Protein AF-A0A9E1V5K2-F1 (afdb_monomer_lite)

Foldseek 3Di:
DDDDPDDDDDPPPPVLVVLLVVLLQCLQVQLVVQLVVVVVVDVDPVVSVVRLVVRLVVSLQVQLVVLLVVLVVVLVVLVVVLVVVLVCCVPPVVVLLVVQLVLVVVVPDDSVVSSVVSVVQSPDSVSSSQCCCCSPVVDHPVPSDDSNVSSVSSSVSSNNNSD

Structure (mmCIF, N/CA/C/O backbone):
data_AF-A0A9E1V5K2-F1
#
_entry.id   AF-A0A9E1V5K2-F1
#
loop_
_atom_site.group_PDB
_atom_site.id
_atom_site.type_symbol
_atom_site.label_atom_id
_atom_site.label_alt_id
_atom_site.label_comp_id
_atom_site.label_asym_id
_atom_site.label_entity_id
_atom_site.label_seq_id
_atom_site.pdbx_PDB_ins_code
_atom_site.Cartn_x
_atom_site.Cartn_y
_atom_site.Cartn_z
_atom_site.occupancy
_atom_site.B_iso_or_equiv
_atom_site.auth_seq_id
_atom_site.auth_comp_id
_atom_site.auth_asym_id
_atom_site.auth_atom_id
_atom_site.pdbx_PDB_model_num
ATOM 1 N N . MET A 1 1 ? -45.158 0.977 -5.877 1.00 47.34 1 MET A N 1
ATOM 2 C CA . MET A 1 1 ? -43.887 0.278 -5.595 1.00 47.34 1 MET A CA 1
ATOM 3 C C . MET A 1 1 ? -43.012 0.343 -6.834 1.00 47.34 1 MET A C 1
ATOM 5 O O . MET A 1 1 ? -43.381 -0.265 -7.824 1.00 47.34 1 MET A O 1
ATOM 9 N N . SER A 1 2 ? -41.926 1.118 -6.798 1.00 41.81 2 SER A N 1
ATOM 10 C CA . SER A 1 2 ? -40.611 0.752 -7.354 1.00 41.81 2 SER A CA 1
ATOM 11 C C . SER A 1 2 ? -39.671 1.940 -7.139 1.00 41.81 2 SER A C 1
ATOM 13 O O . SER A 1 2 ? -39.788 2.959 -7.814 1.00 41.81 2 SER A O 1
ATOM 15 N N . SER A 1 3 ? -38.801 1.819 -6.138 1.00 45.22 3 SER A N 1
ATOM 16 C CA . SER A 1 3 ? -37.742 2.780 -5.832 1.00 45.22 3 SER A CA 1
ATOM 17 C C . SER A 1 3 ? -36.658 2.685 -6.906 1.00 45.22 3 SER A C 1
ATOM 19 O O . SER A 1 3 ? -36.157 1.597 -7.190 1.00 45.22 3 SER A O 1
ATOM 21 N N . SER A 1 4 ? -36.321 3.807 -7.534 1.00 51.19 4 SER A N 1
ATOM 22 C CA . SER A 1 4 ? -35.212 3.916 -8.475 1.00 51.19 4 SER A CA 1
ATOM 23 C C . SER A 1 4 ? -33.893 4.015 -7.703 1.00 51.19 4 SER A C 1
ATOM 25 O O . SER A 1 4 ? -33.593 5.061 -7.131 1.00 51.19 4 SER A O 1
ATOM 27 N N . MET A 1 5 ? -33.090 2.948 -7.716 1.00 59.62 5 MET A N 1
ATOM 28 C CA . MET A 1 5 ? -31.661 3.029 -7.395 1.00 59.62 5 MET A CA 1
ATOM 29 C C . MET A 1 5 ? -30.974 3.891 -8.455 1.00 59.62 5 MET A C 1
ATOM 31 O O . MET A 1 5 ? -30.714 3.439 -9.569 1.00 59.62 5 MET A O 1
ATOM 35 N N . VAL A 1 6 ? -30.686 5.140 -8.112 1.00 62.66 6 VAL A N 1
ATOM 36 C CA . VAL A 1 6 ? -29.860 6.031 -8.922 1.00 62.66 6 VAL A CA 1
ATOM 37 C C . VAL A 1 6 ? -28.678 6.386 -8.048 1.00 62.66 6 VAL A C 1
ATOM 39 O O . VAL A 1 6 ? -28.871 7.083 -7.070 1.00 62.66 6 VAL A O 1
ATOM 42 N N . HIS A 1 7 ? -27.519 5.795 -8.342 1.00 51.41 7 HIS A N 1
ATOM 43 C CA . HIS A 1 7 ? -26.164 6.349 -8.214 1.00 51.41 7 HIS A CA 1
ATOM 44 C C . HIS A 1 7 ? -25.154 5.190 -8.219 1.00 51.41 7 HIS A C 1
ATOM 46 O O . HIS A 1 7 ? -24.878 4.560 -7.203 1.00 51.41 7 HIS A O 1
ATOM 52 N N . ARG A 1 8 ? -24.591 4.892 -9.397 1.00 61.84 8 ARG A N 1
ATOM 53 C CA . ARG A 1 8 ? -23.413 4.026 -9.524 1.00 61.84 8 ARG A CA 1
ATOM 54 C C . ARG A 1 8 ? -22.188 4.933 -9.554 1.00 61.84 8 ARG A C 1
ATOM 56 O O . ARG A 1 8 ? -21.873 5.501 -10.597 1.00 61.84 8 ARG A O 1
ATOM 63 N N . HIS A 1 9 ? -21.542 5.122 -8.411 1.00 60.47 9 HIS A N 1
ATOM 64 C CA . HIS A 1 9 ? -20.290 5.871 -8.341 1.00 60.47 9 HIS A CA 1
ATOM 65 C C . HIS A 1 9 ? -19.145 4.995 -8.864 1.00 60.47 9 HIS A C 1
ATOM 67 O O . HIS A 1 9 ? -19.034 3.823 -8.504 1.00 60.47 9 HIS A O 1
ATOM 73 N N . ARG A 1 10 ? -18.310 5.544 -9.753 1.00 60.34 10 ARG A N 1
ATOM 74 C CA . ARG A 1 10 ? -17.053 4.895 -10.146 1.00 60.34 10 ARG A CA 1
ATOM 75 C C . ARG A 1 10 ? -16.115 4.981 -8.944 1.00 60.34 10 ARG A C 1
ATOM 77 O O . ARG A 1 10 ? -16.011 6.056 -8.359 1.00 60.34 10 ARG A O 1
ATOM 84 N N . ASN A 1 11 ? -15.465 3.882 -8.565 1.00 56.88 11 ASN A N 1
ATOM 85 C CA . ASN A 1 11 ? -14.494 3.920 -7.476 1.00 56.88 11 ASN A CA 1
ATOM 86 C C . ASN A 1 11 ? -13.298 4.780 -7.919 1.00 56.88 11 ASN A C 1
ATOM 88 O O . ASN A 1 11 ? -12.549 4.391 -8.811 1.00 56.88 11 ASN A O 1
ATOM 92 N N . VAL A 1 12 ? -13.175 5.983 -7.355 1.00 58.59 12 VAL A N 1
ATOM 93 C CA . VAL A 1 12 ? -12.128 6.957 -7.716 1.00 58.59 12 VAL A CA 1
ATOM 94 C C . VAL A 1 12 ? -10.833 6.704 -6.927 1.00 58.59 12 VAL A C 1
ATOM 96 O O . VAL A 1 12 ? -9.806 7.303 -7.225 1.00 58.59 12 VAL A O 1
ATOM 99 N N . GLN A 1 13 ? -10.853 5.788 -5.951 1.00 55.94 13 GLN A N 1
ATOM 100 C CA . GLN A 1 13 ? -9.685 5.381 -5.159 1.00 55.94 13 GLN A CA 1
ATOM 101 C C . GLN A 1 13 ? -8.858 4.260 -5.816 1.00 55.94 13 GLN A C 1
ATOM 103 O O . GLN A 1 13 ? -7.926 3.744 -5.205 1.00 55.94 13 GLN A O 1
ATOM 108 N N . GLY A 1 14 ? -9.151 3.877 -7.065 1.00 57.28 14 GLY A N 1
ATOM 109 C CA . GLY A 1 14 ? -8.391 2.847 -7.776 1.00 57.28 14 GLY A CA 1
ATOM 110 C C . GLY A 1 14 ? -6.925 3.244 -7.994 1.00 57.28 14 GLY A C 1
ATOM 111 O O . GLY A 1 14 ? -6.609 4.009 -8.903 1.00 57.28 14 GLY A O 1
ATOM 112 N N . GLY A 1 15 ? -6.009 2.696 -7.188 1.00 65.19 15 GLY A N 1
ATOM 113 C CA . GLY A 1 15 ? -4.565 2.957 -7.290 1.00 65.19 15 GLY A CA 1
ATOM 114 C C . GLY A 1 15 ? -3.930 2.471 -8.599 1.00 65.19 15 GLY A C 1
ATOM 115 O O . GLY A 1 15 ? -2.957 3.061 -9.066 1.00 65.19 15 GLY A O 1
ATOM 116 N N . ILE A 1 16 ? -4.533 1.460 -9.229 1.00 69.00 16 ILE A N 1
ATOM 117 C CA . ILE A 1 16 ? -4.023 0.794 -10.436 1.00 69.00 16 ILE A CA 1
ATOM 118 C C . ILE A 1 16 ? -3.973 1.749 -11.638 1.00 69.00 16 ILE A C 1
ATOM 120 O O . ILE A 1 16 ? -3.001 1.731 -12.388 1.00 69.00 16 ILE A O 1
ATOM 124 N N . GLU A 1 17 ? -4.975 2.621 -11.810 1.00 75.56 17 GLU A N 1
ATOM 125 C CA . GLU A 1 17 ? -5.001 3.584 -12.924 1.00 75.56 17 GLU A CA 1
ATOM 126 C C . GLU A 1 17 ? -3.822 4.566 -12.827 1.00 75.56 17 GLU A C 1
ATOM 128 O O . GLU A 1 17 ? -3.146 4.835 -13.821 1.00 75.56 17 GLU A O 1
ATOM 133 N N . ARG A 1 18 ? -3.526 5.056 -11.614 1.00 76.69 18 ARG A N 1
ATOM 134 C CA . ARG A 1 18 ? -2.373 5.936 -11.378 1.00 76.69 18 ARG A CA 1
ATOM 135 C C . ARG A 1 18 ? -1.061 5.194 -11.611 1.00 76.69 18 ARG A C 1
ATOM 137 O O . ARG A 1 18 ? -0.213 5.710 -12.331 1.00 76.69 18 ARG A O 1
ATOM 144 N N . ALA A 1 19 ? -0.911 3.998 -11.041 1.00 78.06 19 ALA A N 1
ATOM 145 C CA . ALA A 1 19 ? 0.302 3.192 -11.179 1.00 78.06 19 ALA A CA 1
ATOM 146 C C . ALA A 1 19 ? 0.611 2.870 -12.651 1.00 78.06 19 ALA A C 1
ATOM 148 O O . ALA A 1 19 ? 1.752 3.003 -13.083 1.00 78.06 19 ALA A O 1
ATOM 149 N N . ALA A 1 20 ? -0.411 2.551 -13.452 1.00 82.94 20 ALA A N 1
ATOM 150 C CA . ALA A 1 20 ? -0.254 2.294 -14.881 1.00 82.94 20 ALA A CA 1
ATOM 151 C C . ALA A 1 20 ? 0.223 3.535 -15.655 1.00 82.94 20 ALA A C 1
ATOM 153 O O . ALA A 1 20 ? 1.163 3.444 -16.444 1.00 82.94 20 ALA A O 1
ATOM 154 N N . VAL A 1 21 ? -0.382 4.705 -15.417 1.00 87.38 21 VAL A N 1
ATOM 155 C CA . VAL A 1 21 ? 0.038 5.962 -16.066 1.00 87.38 21 VAL A CA 1
ATOM 156 C C . VAL A 1 21 ? 1.468 6.331 -15.674 1.00 87.38 21 VAL A C 1
ATOM 158 O O . VAL A 1 21 ? 2.259 6.717 -16.540 1.00 87.38 21 VAL A O 1
ATOM 161 N N . PHE A 1 22 ? 1.816 6.184 -14.393 1.00 86.06 22 PHE A N 1
ATOM 162 C CA . PHE A 1 22 ? 3.178 6.413 -13.919 1.00 86.06 22 PHE A CA 1
ATOM 163 C C . PHE A 1 22 ? 4.170 5.435 -14.549 1.00 86.06 22 PHE A C 1
ATOM 165 O O . PHE A 1 22 ? 5.200 5.886 -15.035 1.00 86.06 22 PHE A O 1
ATOM 172 N N . GLY A 1 23 ? 3.847 4.142 -14.632 1.00 88.62 23 GLY A N 1
ATOM 173 C CA . GLY A 1 23 ? 4.729 3.139 -15.232 1.00 88.62 23 GLY A CA 1
ATOM 174 C C . GLY A 1 23 ? 4.986 3.360 -16.715 1.00 88.62 23 GLY A C 1
ATOM 175 O O . GLY A 1 23 ? 6.138 3.346 -17.139 1.00 88.62 23 GLY A O 1
ATOM 176 N N . VAL A 1 24 ? 3.945 3.657 -17.500 1.00 92.94 24 VAL A N 1
ATOM 177 C CA . VAL A 1 24 ? 4.115 3.998 -18.924 1.00 92.94 24 VAL A CA 1
ATOM 178 C C . VAL A 1 24 ? 4.977 5.250 -19.083 1.00 92.94 24 VAL A C 1
ATOM 180 O O . VAL A 1 24 ? 5.878 5.283 -19.919 1.00 92.94 24 VAL A O 1
ATOM 183 N N . SER A 1 25 ? 4.725 6.282 -18.275 1.00 93.44 25 SER A N 1
ATOM 184 C CA . SER A 1 25 ? 5.471 7.541 -18.359 1.00 93.44 25 SER A CA 1
ATOM 185 C C . SER A 1 25 ? 6.938 7.363 -17.967 1.00 93.44 25 SER A C 1
ATOM 187 O O . SER A 1 25 ? 7.818 7.885 -18.649 1.00 93.44 25 SER A O 1
ATOM 189 N N . ASP A 1 26 ? 7.206 6.609 -16.902 1.00 93.50 26 ASP A N 1
ATOM 190 C CA . ASP A 1 26 ? 8.560 6.328 -16.432 1.00 93.50 26 ASP A CA 1
ATOM 191 C C . ASP A 1 26 ? 9.338 5.482 -17.447 1.00 93.50 26 ASP A C 1
ATOM 193 O O . ASP A 1 26 ? 10.452 5.846 -17.821 1.00 93.50 26 ASP A O 1
ATOM 197 N N . GLY A 1 27 ? 8.723 4.425 -17.992 1.00 93.50 27 GLY A N 1
ATOM 198 C CA . GLY A 1 27 ? 9.319 3.601 -19.046 1.00 93.50 27 GLY A CA 1
ATOM 199 C C . GLY A 1 27 ? 9.683 4.408 -20.291 1.00 93.50 27 GLY A C 1
ATOM 200 O O . GLY A 1 27 ? 10.815 4.330 -20.772 1.00 93.50 27 GLY A O 1
ATOM 201 N N . LEU A 1 28 ? 8.757 5.245 -20.766 1.00 95.00 28 LEU A N 1
ATOM 202 C CA . LEU A 1 28 ? 8.973 6.101 -21.932 1.00 95.00 28 LEU A CA 1
ATOM 203 C C . LEU A 1 28 ? 10.114 7.088 -21.699 1.00 95.00 28 LEU A C 1
ATOM 205 O O . LEU A 1 28 ? 11.055 7.153 -22.488 1.00 95.00 28 LEU A O 1
ATOM 209 N N . VAL A 1 29 ? 10.043 7.866 -20.619 1.00 96.00 29 VAL A N 1
ATOM 210 C CA . VAL A 1 29 ? 11.006 8.943 -20.372 1.00 96.00 29 VAL A CA 1
ATOM 211 C C . VAL A 1 29 ? 12.392 8.375 -20.079 1.00 96.00 29 VAL A C 1
ATOM 213 O O . VAL A 1 29 ? 13.370 8.833 -20.671 1.00 96.00 29 VAL A O 1
ATOM 216 N N . SER A 1 30 ? 12.489 7.369 -19.207 1.00 95.62 30 SER A N 1
ATOM 217 C CA . SER A 1 30 ? 13.776 6.795 -18.805 1.00 95.62 30 SER A CA 1
ATOM 218 C C . SER A 1 30 ? 14.480 6.086 -19.964 1.00 95.62 30 SER A C 1
ATOM 220 O O . SER A 1 30 ? 15.668 6.335 -20.198 1.00 95.62 30 SER A O 1
ATOM 222 N N . ASN A 1 31 ? 13.765 5.262 -20.742 1.00 95.94 31 ASN A N 1
ATOM 223 C CA . ASN A 1 31 ? 14.387 4.487 -21.813 1.00 95.94 31 ASN A CA 1
ATOM 224 C C . ASN A 1 31 ? 14.721 5.355 -23.035 1.00 95.94 31 ASN A C 1
ATOM 226 O O . ASN A 1 31 ? 15.798 5.205 -23.614 1.00 95.94 31 ASN A O 1
ATOM 230 N N . VAL A 1 32 ? 13.868 6.327 -23.389 1.00 95.00 32 VAL A N 1
ATOM 231 C CA . VAL A 1 32 ? 14.176 7.298 -24.454 1.00 95.00 32 VAL A CA 1
ATOM 232 C C . VAL A 1 32 ? 15.378 8.157 -24.071 1.00 95.00 32 VAL A C 1
ATOM 234 O O . VAL A 1 32 ? 16.279 8.333 -24.891 1.00 95.00 32 VAL A O 1
ATOM 237 N N . ALA A 1 33 ? 15.441 8.662 -22.834 1.00 95.25 33 ALA A N 1
ATOM 238 C CA . ALA A 1 33 ? 16.582 9.449 -22.371 1.00 95.25 33 ALA A CA 1
ATOM 239 C C . ALA A 1 33 ? 17.891 8.644 -22.422 1.00 95.25 33 ALA A C 1
ATOM 241 O O . ALA A 1 33 ? 18.911 9.162 -22.884 1.00 95.25 33 ALA A O 1
ATOM 242 N N . LEU A 1 34 ? 17.856 7.369 -22.019 1.00 94.69 34 LEU A N 1
ATOM 243 C CA . LEU A 1 34 ? 19.000 6.462 -22.117 1.00 94.69 34 LEU A CA 1
ATOM 244 C C . LEU A 1 34 ? 19.441 6.262 -23.574 1.00 94.69 34 LEU A C 1
ATOM 246 O O . LEU A 1 34 ? 20.616 6.448 -23.893 1.00 94.69 34 LEU A O 1
ATOM 250 N N . ILE A 1 35 ? 18.507 5.917 -24.465 1.00 94.25 35 ILE A N 1
ATOM 251 C CA . ILE A 1 35 ? 18.783 5.683 -25.889 1.00 94.25 35 ILE A CA 1
ATOM 252 C C . ILE A 1 35 ? 19.369 6.939 -26.541 1.00 94.25 35 ILE A C 1
ATOM 254 O O . ILE A 1 35 ? 20.381 6.843 -27.236 1.00 94.25 35 ILE A O 1
ATOM 258 N N . LEU A 1 36 ? 18.783 8.115 -26.292 1.00 93.44 36 LEU A N 1
ATOM 259 C CA . LEU A 1 36 ? 19.277 9.389 -26.820 1.00 93.44 36 LEU A CA 1
ATOM 260 C C . LEU A 1 36 ? 20.669 9.733 -26.281 1.00 93.44 36 LEU A C 1
ATOM 262 O O . LEU A 1 36 ? 21.521 10.178 -27.048 1.00 93.44 36 LEU A O 1
ATOM 266 N N . GLY A 1 37 ? 20.922 9.497 -24.991 1.00 93.75 37 GLY A N 1
ATOM 267 C CA . GLY A 1 37 ? 22.234 9.717 -24.382 1.00 93.75 37 GLY A CA 1
ATOM 268 C C . GLY A 1 37 ? 23.322 8.851 -25.019 1.00 93.75 37 GLY A C 1
ATOM 269 O O . GLY A 1 37 ? 24.387 9.351 -25.380 1.00 93.75 37 GLY A O 1
ATOM 270 N N . ILE A 1 38 ? 23.036 7.564 -25.228 1.00 93.56 38 ILE A N 1
ATOM 271 C CA . ILE A 1 38 ? 23.972 6.631 -25.866 1.00 93.56 38 ILE A CA 1
ATOM 272 C C . ILE A 1 38 ? 24.160 6.954 -27.353 1.00 93.56 38 ILE A C 1
ATOM 274 O O . ILE A 1 38 ? 25.295 6.965 -27.827 1.00 93.56 38 ILE A O 1
ATOM 278 N N . ALA A 1 39 ? 23.087 7.276 -28.078 1.00 92.25 39 ALA A N 1
ATOM 279 C CA . ALA A 1 39 ? 23.155 7.653 -29.491 1.00 92.25 39 ALA A CA 1
ATOM 280 C C . ALA A 1 39 ? 23.896 8.983 -29.721 1.00 92.25 39 ALA A C 1
ATOM 282 O O . ALA A 1 39 ? 24.552 9.159 -30.744 1.00 92.25 39 ALA A O 1
ATOM 283 N N . GLY A 1 40 ? 23.824 9.918 -28.769 1.00 92.00 40 GLY A N 1
ATOM 284 C CA . GLY A 1 40 ? 24.607 11.155 -28.804 1.00 92.00 40 GLY A CA 1
ATOM 285 C C . GLY A 1 40 ? 26.104 10.934 -28.560 1.00 92.00 40 GLY A C 1
ATOM 286 O O . GLY A 1 40 ? 26.923 11.706 -29.053 1.00 92.00 40 GLY A O 1
ATOM 287 N N . ALA A 1 41 ? 26.467 9.880 -27.823 1.00 89.75 41 ALA A N 1
ATOM 288 C CA . ALA A 1 41 ? 27.853 9.543 -27.497 1.00 89.75 41 ALA A CA 1
ATOM 289 C C . ALA A 1 41 ? 28.506 8.560 -28.490 1.00 89.75 41 ALA A C 1
ATOM 291 O O . ALA A 1 41 ? 29.727 8.565 -28.639 1.00 89.75 41 ALA A O 1
ATOM 292 N N . SER A 1 42 ? 27.722 7.708 -29.160 1.00 80.94 42 SER A N 1
ATOM 293 C CA . SER A 1 42 ? 28.211 6.685 -30.088 1.00 80.94 42 SER A CA 1
ATOM 294 C C . SER A 1 42 ? 27.314 6.536 -31.314 1.00 80.94 42 SER A C 1
ATOM 296 O O . SER A 1 42 ? 26.092 6.535 -31.212 1.00 80.94 42 SER A O 1
ATOM 298 N N . ALA A 1 43 ? 27.937 6.326 -32.477 1.00 74.69 43 ALA A N 1
ATOM 299 C CA . ALA A 1 43 ? 27.245 6.103 -33.745 1.00 74.69 43 ALA A CA 1
ATOM 300 C C . ALA A 1 43 ? 26.908 4.624 -34.022 1.00 74.69 43 ALA A C 1
ATOM 302 O O . ALA A 1 43 ? 26.348 4.332 -35.076 1.00 74.69 43 ALA A O 1
ATOM 303 N N . ASP A 1 44 ? 27.262 3.687 -33.129 1.00 92.69 44 ASP A N 1
ATOM 304 C CA . ASP A 1 44 ? 27.011 2.254 -33.332 1.00 92.69 44 ASP A CA 1
ATOM 305 C C . ASP A 1 44 ? 25.546 1.878 -33.013 1.00 92.69 44 ASP A C 1
ATOM 307 O O . ASP A 1 44 ? 25.160 1.826 -31.838 1.00 92.69 44 ASP A O 1
ATOM 311 N N . PRO A 1 45 ? 24.723 1.522 -34.022 1.00 90.19 45 PRO A N 1
ATOM 312 C CA . PRO A 1 45 ? 23.319 1.175 -33.809 1.00 90.19 45 PRO A CA 1
ATOM 313 C C . PRO A 1 45 ? 23.124 -0.139 -33.042 1.00 90.19 45 PRO A C 1
ATOM 315 O O . PRO A 1 45 ? 22.036 -0.412 -32.529 1.00 90.19 45 PRO A O 1
ATOM 318 N N . SER A 1 46 ? 24.133 -1.013 -33.001 1.00 92.75 46 SER A N 1
ATOM 319 C CA . SER A 1 46 ? 24.074 -2.239 -32.203 1.00 92.75 46 SER A CA 1
ATOM 320 C C . SER A 1 46 ? 24.156 -1.916 -30.711 1.00 92.75 46 SER A C 1
ATOM 322 O O . SER A 1 46 ? 23.338 -2.412 -29.936 1.00 92.75 46 SER A O 1
ATOM 324 N N . MET A 1 47 ? 25.046 -0.997 -30.331 1.00 91.56 47 MET A N 1
ATOM 325 C CA . MET A 1 47 ? 25.240 -0.585 -28.945 1.00 91.56 47 MET A CA 1
ATOM 326 C C . MET A 1 47 ? 24.022 0.175 -28.404 1.00 91.56 47 MET A C 1
ATOM 328 O O . MET A 1 47 ? 23.560 -0.120 -27.303 1.00 91.56 47 MET A O 1
ATOM 332 N N . VAL A 1 48 ? 23.417 1.048 -29.218 1.00 93.12 48 VAL A N 1
ATOM 333 C CA . VAL A 1 48 ? 22.169 1.755 -28.870 1.00 93.12 48 VAL A CA 1
ATOM 334 C C . VAL A 1 48 ? 21.019 0.775 -28.589 1.00 93.12 48 VAL A C 1
ATOM 336 O O . VAL A 1 48 ? 20.309 0.923 -27.596 1.00 93.12 48 VAL A O 1
ATOM 339 N N . ARG A 1 49 ? 20.848 -0.263 -29.423 1.00 93.44 49 ARG A N 1
ATOM 340 C CA . ARG A 1 49 ? 19.792 -1.276 -29.229 1.00 93.44 49 ARG A CA 1
ATOM 341 C C . ARG A 1 49 ? 20.009 -2.111 -27.975 1.00 93.44 49 ARG A C 1
ATOM 343 O O . ARG A 1 49 ? 19.059 -2.341 -27.233 1.00 93.44 49 ARG A O 1
ATOM 350 N N . VAL A 1 50 ? 21.243 -2.551 -27.730 1.00 94.69 50 VAL A N 1
ATOM 351 C CA . VAL A 1 50 ? 21.572 -3.308 -26.514 1.00 94.69 50 VAL A CA 1
ATOM 352 C C . VAL A 1 50 ? 21.309 -2.451 -25.277 1.00 94.69 50 VAL A C 1
ATOM 354 O O . VAL A 1 50 ? 20.696 -2.945 -24.333 1.00 94.69 50 VAL A O 1
ATOM 357 N N . ALA A 1 51 ? 21.689 -1.170 -25.299 1.00 93.12 51 ALA A N 1
ATOM 358 C CA . ALA A 1 51 ? 21.426 -0.244 -24.202 1.00 93.12 51 ALA A CA 1
ATOM 359 C C . ALA A 1 51 ? 19.923 -0.063 -23.943 1.00 93.12 51 ALA A C 1
ATOM 361 O O . ALA A 1 51 ? 19.498 -0.197 -22.801 1.00 93.12 51 ALA A O 1
ATOM 362 N N . GLY A 1 52 ? 19.114 0.153 -24.986 1.00 94.31 52 GLY A N 1
ATOM 363 C CA . GLY A 1 52 ? 17.661 0.299 -24.855 1.00 94.31 52 GLY A CA 1
ATOM 364 C C . GLY A 1 52 ? 16.958 -0.955 -24.326 1.00 94.31 52 GLY A C 1
ATOM 365 O O . GLY A 1 52 ? 16.099 -0.857 -23.457 1.00 94.31 52 GLY A O 1
ATOM 366 N N . VAL A 1 53 ? 17.341 -2.153 -24.786 1.00 95.81 53 VAL A N 1
ATOM 367 C CA . VAL A 1 53 ? 16.764 -3.410 -24.264 1.00 95.81 53 VAL A CA 1
ATOM 368 C C . VAL A 1 53 ? 17.204 -3.659 -22.820 1.00 95.81 53 VAL A C 1
ATOM 370 O O . VAL A 1 53 ? 16.402 -4.086 -21.992 1.00 95.81 53 VAL A O 1
ATOM 373 N N . SER A 1 54 ? 18.465 -3.365 -22.500 1.00 95.94 54 SER A N 1
ATOM 374 C CA . SER A 1 54 ? 18.993 -3.523 -21.142 1.00 95.94 54 SER A CA 1
ATOM 375 C C . SER A 1 54 ? 18.331 -2.545 -20.170 1.00 95.94 54 SER A C 1
ATOM 377 O O . SER A 1 54 ? 17.945 -2.949 -19.078 1.00 95.94 54 SER A O 1
ATOM 379 N N . GLY A 1 55 ? 18.159 -1.285 -20.582 1.00 95.25 55 GLY A N 1
ATOM 380 C CA . GLY A 1 55 ? 17.472 -0.244 -19.818 1.00 95.25 55 GLY A CA 1
ATOM 381 C C . GLY A 1 55 ? 16.006 -0.577 -19.576 1.00 95.25 55 GLY A C 1
ATOM 382 O O . GLY A 1 55 ? 15.558 -0.524 -18.433 1.00 95.25 55 GLY A O 1
ATOM 383 N N . LEU A 1 56 ? 15.297 -1.024 -20.617 1.00 96.06 56 LEU A N 1
ATOM 384 C CA . LEU A 1 56 ? 13.919 -1.501 -20.509 1.00 96.06 56 LEU A CA 1
ATOM 385 C C . LEU A 1 56 ? 13.791 -2.621 -19.473 1.00 96.06 56 LEU A C 1
ATOM 387 O O . LEU A 1 56 ? 12.959 -2.529 -18.575 1.00 96.06 56 LEU A O 1
ATOM 391 N N . LEU A 1 57 ? 14.617 -3.669 -19.572 1.00 96.25 57 LEU A N 1
ATOM 392 C CA . LEU A 1 57 ? 14.546 -4.809 -18.653 1.00 96.25 57 LEU A CA 1
ATOM 393 C C . LEU A 1 57 ? 14.918 -4.412 -17.222 1.00 96.25 57 LEU A C 1
ATOM 395 O O . LEU A 1 57 ? 14.216 -4.784 -16.283 1.00 96.25 57 LEU A O 1
ATOM 399 N N . ALA A 1 58 ? 16.000 -3.649 -17.051 1.00 96.12 58 ALA A N 1
ATOM 400 C CA . ALA A 1 58 ? 16.447 -3.194 -15.740 1.00 96.12 58 ALA A CA 1
ATOM 401 C C . ALA A 1 58 ? 15.392 -2.305 -15.063 1.00 96.12 58 ALA A C 1
ATOM 403 O O . ALA A 1 58 ? 15.068 -2.522 -13.895 1.00 96.12 58 ALA A O 1
ATOM 404 N N . GLY A 1 59 ? 14.824 -1.350 -15.804 1.00 95.62 59 GLY A N 1
ATOM 405 C CA . GLY A 1 59 ? 13.781 -0.454 -15.314 1.00 95.62 59 GLY A CA 1
ATOM 406 C C . GLY A 1 59 ? 12.489 -1.193 -14.970 1.00 95.62 59 GLY A C 1
ATOM 407 O O . GLY A 1 59 ? 11.990 -1.051 -13.855 1.00 95.62 59 GLY A O 1
ATOM 408 N N . ALA A 1 60 ? 12.008 -2.070 -15.856 1.00 95.69 60 ALA A N 1
ATOM 409 C CA . ALA A 1 60 ? 10.783 -2.832 -15.626 1.00 95.69 60 ALA A CA 1
ATOM 410 C C . ALA A 1 60 ? 10.887 -3.747 -14.395 1.00 95.69 60 ALA A C 1
ATOM 412 O O . ALA A 1 60 ? 9.969 -3.789 -13.576 1.00 95.69 60 ALA A O 1
ATOM 413 N N . ILE A 1 61 ? 12.014 -4.455 -14.228 1.00 96.19 61 ILE A N 1
ATOM 414 C CA . ILE A 1 61 ? 12.253 -5.313 -13.055 1.00 96.19 61 ILE A CA 1
ATOM 415 C C . ILE A 1 61 ? 12.342 -4.471 -11.779 1.00 96.19 61 ILE A C 1
ATOM 417 O O . ILE A 1 61 ? 11.741 -4.836 -10.770 1.00 96.19 61 ILE A O 1
ATOM 421 N N . SER A 1 62 ? 13.063 -3.346 -11.822 1.00 95.19 62 SER A N 1
ATOM 422 C CA . SER A 1 62 ? 13.189 -2.430 -10.683 1.00 95.19 62 SER A CA 1
ATOM 423 C C . SER A 1 62 ? 11.826 -1.897 -10.238 1.00 95.19 62 SER A C 1
ATOM 425 O O . SER A 1 62 ? 11.494 -1.952 -9.055 1.00 95.19 62 SER A O 1
ATOM 427 N N . MET A 1 63 ? 10.998 -1.456 -11.189 1.00 93.50 63 MET A N 1
ATOM 428 C CA . MET A 1 63 ? 9.659 -0.948 -10.907 1.00 93.50 63 MET A CA 1
ATOM 429 C C . MET A 1 63 ? 8.746 -2.036 -10.327 1.00 93.50 63 MET A C 1
ATOM 431 O O . MET A 1 63 ? 8.069 -1.803 -9.329 1.00 93.50 63 MET A O 1
ATOM 435 N N . ALA A 1 64 ? 8.763 -3.241 -10.904 1.00 93.69 64 ALA A N 1
ATOM 436 C CA . ALA A 1 64 ? 7.983 -4.370 -10.403 1.00 93.69 64 ALA A CA 1
ATOM 437 C C . ALA A 1 64 ? 8.382 -4.757 -8.972 1.00 93.69 64 ALA A C 1
ATOM 439 O O . ALA A 1 64 ? 7.522 -4.965 -8.117 1.00 93.69 64 ALA A O 1
ATOM 440 N N . ALA A 1 65 ? 9.688 -4.824 -8.697 1.00 94.94 65 ALA A N 1
ATOM 441 C CA . ALA A 1 65 ? 10.206 -5.126 -7.369 1.00 94.94 65 ALA A CA 1
ATOM 442 C C . ALA A 1 65 ? 9.834 -4.035 -6.353 1.00 94.94 65 ALA A C 1
ATOM 444 O O . ALA A 1 65 ? 9.419 -4.357 -5.241 1.00 94.94 65 ALA A O 1
ATOM 445 N N . GLY A 1 66 ? 9.940 -2.760 -6.740 1.00 92.25 66 GLY A N 1
ATOM 446 C CA . GLY A 1 66 ? 9.553 -1.626 -5.901 1.00 92.25 66 GLY A CA 1
ATOM 447 C C . GLY A 1 66 ? 8.071 -1.654 -5.527 1.00 92.25 66 GLY A C 1
ATOM 448 O O . GLY A 1 66 ? 7.739 -1.527 -4.349 1.00 92.25 66 GLY A O 1
ATOM 449 N N . GLU A 1 67 ? 7.195 -1.896 -6.504 1.00 90.88 67 GLU A N 1
ATOM 450 C CA . GLU A 1 67 ? 5.748 -1.985 -6.276 1.00 90.88 67 GLU A CA 1
ATOM 451 C C . GLU A 1 67 ? 5.394 -3.171 -5.367 1.00 90.88 67 GLU A C 1
ATOM 453 O O . GLU A 1 67 ? 4.648 -3.013 -4.399 1.00 90.88 67 GLU A O 1
ATOM 458 N N . TYR A 1 68 ? 5.986 -4.345 -5.628 1.00 92.62 68 TYR A N 1
ATOM 459 C CA . TYR A 1 68 ? 5.789 -5.539 -4.805 1.00 92.62 68 TYR A CA 1
ATOM 460 C C . TYR A 1 68 ? 6.171 -5.284 -3.347 1.00 92.62 68 TYR A C 1
ATOM 462 O O . TYR A 1 68 ? 5.379 -5.544 -2.443 1.00 92.62 68 TYR A O 1
ATOM 470 N N . VAL A 1 69 ? 7.384 -4.771 -3.111 1.00 94.38 69 VAL A N 1
ATOM 471 C CA . VAL A 1 69 ? 7.891 -4.518 -1.756 1.00 94.38 69 VAL A CA 1
ATOM 472 C C . VAL A 1 69 ? 7.051 -3.453 -1.058 1.00 94.38 69 VAL A C 1
ATOM 474 O O . VAL A 1 69 ? 6.730 -3.620 0.115 1.00 94.38 69 VAL A O 1
ATOM 477 N N . SER A 1 70 ? 6.653 -2.392 -1.766 1.00 90.25 70 SER A N 1
ATOM 478 C CA . SER A 1 70 ? 5.836 -1.319 -1.194 1.00 90.25 70 SER A CA 1
ATOM 479 C C . SER A 1 70 ? 4.473 -1.827 -0.724 1.00 90.25 70 SER A C 1
ATOM 481 O O . SER A 1 70 ? 4.113 -1.630 0.438 1.00 90.25 70 SER A O 1
ATOM 483 N N . LEU A 1 71 ? 3.737 -2.534 -1.586 1.00 90.12 71 LEU A N 1
ATOM 484 C CA . LEU A 1 71 ? 2.421 -3.070 -1.232 1.00 90.12 71 LEU A CA 1
ATOM 485 C C . LEU A 1 71 ? 2.511 -4.195 -0.208 1.00 90.12 71 LEU A C 1
ATOM 487 O O . LEU A 1 71 ? 1.667 -4.270 0.681 1.00 90.12 71 LEU A O 1
ATOM 491 N N . LYS A 1 72 ? 3.539 -5.047 -0.287 1.00 91.94 72 LYS A N 1
ATOM 492 C CA . LYS A 1 72 ? 3.753 -6.099 0.707 1.00 91.94 72 LYS A CA 1
ATOM 493 C C . LYS A 1 72 ? 4.024 -5.507 2.090 1.00 91.94 72 LYS A C 1
ATOM 495 O O . LYS A 1 72 ? 3.420 -5.964 3.053 1.00 91.94 72 LYS A O 1
ATOM 500 N N . ALA A 1 73 ? 4.863 -4.475 2.183 1.00 91.50 73 ALA A N 1
ATOM 501 C CA . ALA A 1 73 ? 5.134 -3.790 3.443 1.00 91.50 73 ALA A CA 1
ATOM 502 C C . ALA A 1 73 ? 3.877 -3.103 4.003 1.00 91.50 73 ALA A C 1
ATOM 504 O O . ALA A 1 73 ? 3.607 -3.206 5.195 1.00 91.50 73 ALA A O 1
ATOM 505 N N . GLN A 1 74 ? 3.075 -2.449 3.153 1.00 89.94 74 GLN A N 1
ATOM 506 C CA . GLN A 1 74 ? 1.788 -1.881 3.574 1.00 89.94 74 GLN A CA 1
ATOM 507 C C . GLN A 1 74 ? 0.838 -2.963 4.097 1.00 89.94 74 GLN A C 1
ATOM 509 O O . GLN A 1 74 ? 0.235 -2.786 5.150 1.00 89.94 74 GLN A O 1
ATOM 514 N N . ALA A 1 75 ? 0.744 -4.098 3.402 1.00 89.81 75 ALA A N 1
ATOM 515 C CA . ALA A 1 75 ? -0.087 -5.219 3.820 1.00 89.81 75 ALA A CA 1
ATOM 516 C C . ALA A 1 75 ? 0.340 -5.785 5.182 1.00 89.81 75 ALA A C 1
ATOM 518 O O . ALA A 1 75 ? -0.508 -6.009 6.039 1.00 89.81 75 ALA A O 1
ATOM 519 N N . GLU A 1 76 ? 1.644 -5.966 5.399 1.00 92.06 76 GLU A N 1
ATOM 520 C CA . GLU A 1 76 ? 2.186 -6.442 6.677 1.00 92.06 76 GLU A CA 1
ATOM 521 C C . GLU A 1 76 ? 1.922 -5.457 7.824 1.00 92.06 76 GLU A C 1
ATOM 523 O O . GLU A 1 76 ? 1.610 -5.881 8.936 1.00 92.06 76 GLU A O 1
ATOM 528 N N . LEU A 1 77 ? 2.007 -4.147 7.564 1.00 91.38 77 LEU A N 1
ATOM 529 C CA . LEU A 1 77 ? 1.653 -3.125 8.552 1.00 91.38 77 LEU A CA 1
ATOM 530 C C . LEU A 1 77 ? 0.166 -3.188 8.913 1.00 91.38 77 LEU A C 1
ATOM 532 O O . LEU A 1 77 ? -0.161 -3.223 10.093 1.00 91.38 77 LEU A O 1
ATOM 536 N N . VAL A 1 78 ? -0.723 -3.264 7.918 1.00 91.50 78 VAL A N 1
ATOM 537 C CA . VAL A 1 78 ? -2.172 -3.385 8.153 1.00 91.50 78 VAL A CA 1
ATOM 538 C C . VAL A 1 78 ? -2.494 -4.653 8.937 1.00 91.50 78 VAL A C 1
ATOM 540 O O . VAL A 1 78 ? -3.225 -4.599 9.918 1.00 91.50 78 VAL A O 1
ATOM 543 N N . GLU A 1 79 ? -1.924 -5.792 8.547 1.00 91.94 79 GLU A N 1
ATOM 544 C CA . GLU A 1 79 ? -2.134 -7.064 9.242 1.00 91.94 79 GLU A CA 1
ATOM 545 C C . GLU A 1 79 ? -1.688 -6.992 10.707 1.00 91.94 79 GLU A C 1
ATOM 547 O O . GLU A 1 79 ? -2.383 -7.496 11.592 1.00 91.94 79 GLU A O 1
ATOM 552 N N . ARG A 1 80 ? -0.564 -6.318 10.974 1.00 93.88 80 ARG A N 1
ATOM 553 C CA . ARG A 1 80 ? -0.062 -6.092 12.330 1.00 93.88 80 ARG A CA 1
ATOM 554 C C . ARG A 1 80 ? -1.000 -5.215 13.155 1.00 93.88 80 ARG A C 1
ATOM 556 O O . ARG A 1 80 ? -1.313 -5.600 14.277 1.00 93.88 80 ARG A O 1
ATOM 563 N N . GLU A 1 81 ? -1.435 -4.071 12.634 1.00 93.75 81 GLU A N 1
ATOM 564 C CA . GLU A 1 81 ? -2.339 -3.180 13.375 1.00 93.75 81 GLU A CA 1
ATOM 565 C C . GLU A 1 81 ? -3.695 -3.855 13.623 1.00 93.75 81 GLU A C 1
ATOM 567 O O . GLU A 1 81 ? -4.186 -3.848 14.746 1.00 93.75 81 GLU A O 1
ATOM 572 N N . LEU A 1 82 ? -4.233 -4.592 12.644 1.00 93.06 82 LEU A N 1
ATOM 573 C CA . LEU A 1 82 ? -5.439 -5.406 12.842 1.00 93.06 82 LEU A CA 1
ATOM 574 C C . LEU A 1 82 ? -5.253 -6.508 13.896 1.00 93.06 82 LEU A C 1
ATOM 576 O O . LEU A 1 82 ? -6.222 -6.951 14.511 1.00 93.06 82 LEU A O 1
ATOM 580 N N . ALA A 1 83 ? -4.042 -7.039 14.068 1.00 94.44 83 ALA A N 1
ATOM 581 C CA . ALA A 1 83 ? -3.767 -8.020 15.112 1.00 94.44 83 ALA A CA 1
ATOM 582 C C . ALA A 1 83 ? -3.730 -7.373 16.502 1.00 94.44 83 ALA A C 1
ATOM 584 O O . ALA A 1 83 ? -4.215 -7.983 17.451 1.00 94.44 83 ALA A O 1
ATO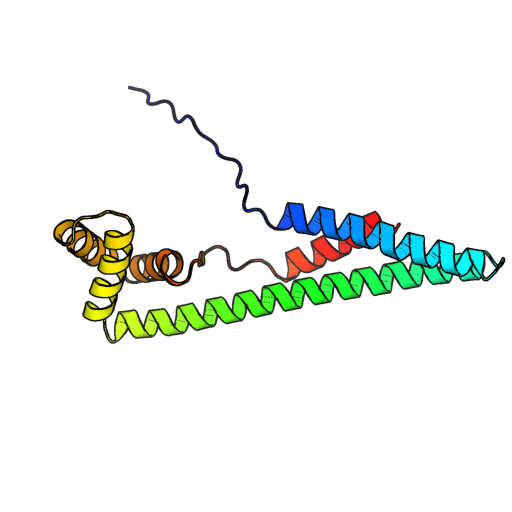M 585 N N . ILE A 1 84 ? -3.186 -6.157 16.613 1.00 95.12 84 ILE A N 1
ATOM 586 C CA . ILE A 1 84 ? -3.195 -5.370 17.853 1.00 95.12 84 ILE A CA 1
ATOM 587 C C . ILE A 1 84 ? -4.638 -5.022 18.224 1.00 95.12 84 ILE A C 1
ATOM 589 O O . ILE A 1 84 ? -5.063 -5.333 19.331 1.00 95.12 84 ILE A O 1
ATOM 593 N N . GLU A 1 85 ? -5.408 -4.508 17.269 1.00 95.44 85 GLU A N 1
ATOM 594 C CA . GLU A 1 85 ? -6.794 -4.089 17.478 1.00 95.44 85 GLU A CA 1
ATOM 595 C C . GLU A 1 85 ? -7.691 -5.234 17.959 1.00 95.44 85 GLU A C 1
ATOM 597 O O . GLU A 1 85 ? -8.443 -5.104 18.920 1.00 95.44 85 GLU A O 1
ATOM 602 N N . ARG A 1 86 ? -7.538 -6.430 17.375 1.00 95.06 86 ARG A N 1
ATOM 603 C CA . ARG A 1 86 ? -8.246 -7.630 17.855 1.00 95.06 86 ARG A CA 1
ATOM 604 C C . ARG A 1 86 ? -7.957 -7.953 19.320 1.00 95.06 86 ARG A C 1
ATOM 606 O O . ARG A 1 86 ? -8.837 -8.473 20.004 1.00 95.06 86 ARG A O 1
ATOM 613 N N . VAL A 1 87 ? -6.729 -7.719 19.781 1.00 96.81 87 VAL A N 1
ATOM 614 C CA . VAL A 1 87 ? -6.362 -7.938 21.184 1.00 96.81 87 VAL A CA 1
ATOM 615 C C . VAL A 1 87 ? -6.988 -6.854 22.056 1.00 96.81 87 VAL A C 1
ATOM 617 O O . VAL A 1 87 ? -7.589 -7.195 23.072 1.00 96.81 87 VAL A O 1
ATOM 620 N N . SER A 1 88 ? -6.937 -5.586 21.644 1.00 95.44 88 SER A N 1
ATOM 621 C CA . SER A 1 88 ? -7.542 -4.472 22.383 1.00 95.44 88 SER A CA 1
ATOM 622 C C . SER A 1 88 ? -9.057 -4.639 22.553 1.00 95.44 88 SER A C 1
ATOM 624 O O . SER A 1 88 ? -9.549 -4.592 23.682 1.00 95.44 88 SER A O 1
ATOM 626 N N . LEU A 1 89 ? -9.772 -4.993 21.478 1.00 95.62 89 LEU A N 1
ATOM 627 C CA . LEU A 1 89 ? -11.210 -5.303 21.494 1.00 95.62 89 LEU A CA 1
ATOM 628 C C . LEU A 1 89 ? -11.568 -6.444 22.457 1.00 95.62 89 LEU A C 1
ATOM 630 O O . LEU A 1 89 ? -12.637 -6.434 23.070 1.00 95.62 89 LEU A O 1
ATOM 634 N N . ALA A 1 90 ? -10.684 -7.435 22.607 1.00 95.19 90 ALA A N 1
ATOM 635 C CA . ALA A 1 90 ? -10.900 -8.568 23.503 1.00 95.19 90 ALA A CA 1
ATOM 636 C C . ALA A 1 90 ? -10.547 -8.254 24.967 1.00 95.19 90 ALA A C 1
ATOM 638 O O . ALA A 1 90 ? -11.223 -8.734 25.879 1.00 95.19 90 ALA A O 1
ATOM 639 N N . GLU A 1 91 ? -9.482 -7.486 25.203 1.00 96.75 91 GLU A N 1
ATOM 640 C CA . GLU A 1 91 ? -8.963 -7.213 26.545 1.00 96.75 91 GLU A CA 1
ATOM 641 C C . GLU A 1 91 ? -9.628 -5.999 27.210 1.00 96.75 91 GLU A C 1
ATOM 643 O O . GLU A 1 91 ? -9.831 -6.017 28.425 1.00 96.75 91 GLU A O 1
ATOM 648 N N . ASN A 1 92 ? -10.006 -4.970 26.441 1.00 95.94 92 ASN A N 1
ATOM 649 C CA . ASN A 1 92 ? -10.496 -3.686 26.957 1.00 95.94 92 ASN A CA 1
ATOM 650 C C . ASN A 1 92 ? -11.759 -3.160 26.232 1.00 95.94 92 ASN A C 1
ATOM 652 O O . ASN A 1 92 ? -11.796 -1.998 25.833 1.00 95.94 92 ASN A O 1
ATOM 656 N N . PRO A 1 93 ? -12.851 -3.937 26.126 1.00 94.94 93 PRO A N 1
ATOM 657 C CA . PRO A 1 93 ? -14.016 -3.570 25.309 1.00 94.94 93 PRO A CA 1
ATOM 658 C C . PRO A 1 93 ? -14.697 -2.252 25.716 1.00 94.94 93 PRO A C 1
ATOM 660 O O . PRO A 1 93 ? -15.185 -1.522 24.862 1.00 94.94 93 PRO A O 1
ATOM 663 N N . GLU A 1 94 ? -14.736 -1.913 27.010 1.00 96.69 94 GLU A N 1
ATOM 664 C CA . GLU A 1 94 ? -15.329 -0.638 27.456 1.00 96.69 94 GLU A CA 1
ATOM 665 C C . GLU A 1 94 ? -14.466 0.576 27.083 1.00 96.69 94 GLU A C 1
ATOM 667 O O . GLU A 1 94 ? -14.998 1.672 26.918 1.00 96.69 94 GLU A O 1
ATOM 672 N N . PHE A 1 95 ? -13.147 0.393 26.950 1.00 96.75 95 PHE A N 1
ATOM 673 C CA . PHE A 1 95 ? -12.254 1.444 26.469 1.00 96.75 95 PHE A CA 1
ATOM 674 C C . PHE A 1 95 ? -12.473 1.679 24.971 1.00 96.75 95 PHE A C 1
ATOM 676 O O . PHE A 1 95 ? -12.716 2.815 24.576 1.00 96.75 95 PHE A O 1
ATOM 683 N N . GLU A 1 96 ? -12.542 0.604 24.184 1.00 97.06 96 GLU A N 1
ATOM 684 C CA . GLU A 1 96 ? -12.800 0.661 22.738 1.00 97.06 96 GLU A CA 1
ATOM 685 C C . GLU A 1 96 ? -14.158 1.295 22.401 1.00 97.06 96 GLU A C 1
ATOM 687 O O . GLU A 1 96 ? -14.261 2.147 21.519 1.00 97.06 96 GLU A O 1
ATOM 692 N N . ILE A 1 97 ? -15.210 0.981 23.173 1.00 97.12 97 ILE A N 1
ATOM 693 C CA . ILE A 1 97 ? -16.517 1.652 23.048 1.00 97.12 97 ILE A CA 1
ATOM 694 C C . ILE A 1 97 ? -16.378 3.165 23.259 1.00 97.12 97 ILE A C 1
ATOM 696 O O . ILE A 1 97 ? -16.991 3.952 22.532 1.00 97.12 97 ILE A O 1
ATOM 700 N N . ALA A 1 98 ? -15.608 3.585 24.266 1.00 97.19 98 ALA A N 1
ATOM 701 C CA . ALA A 1 98 ? -15.411 4.999 24.562 1.00 97.19 98 ALA A CA 1
ATOM 702 C C . ALA A 1 98 ? -14.599 5.705 23.464 1.00 97.19 98 ALA A C 1
ATOM 704 O O . ALA A 1 98 ? -14.917 6.847 23.124 1.00 97.19 98 ALA A O 1
ATOM 705 N N . GLU A 1 99 ? -13.605 5.031 22.883 1.00 96.25 99 GLU A N 1
ATOM 706 C CA . GLU A 1 99 ? -12.816 5.542 21.761 1.00 96.25 99 GLU A CA 1
ATOM 707 C C . GLU A 1 99 ? -13.669 5.729 20.505 1.00 96.25 99 GLU A C 1
ATOM 709 O O . GLU A 1 99 ? -13.742 6.835 19.960 1.00 96.25 99 GLU A O 1
ATOM 714 N N . LEU A 1 100 ? -14.426 4.703 20.109 1.00 96.81 100 LEU A N 1
ATOM 715 C CA . LEU A 1 100 ? -15.320 4.787 18.957 1.00 96.81 100 LEU A CA 1
ATOM 716 C C . LEU A 1 100 ? -16.412 5.851 19.154 1.00 96.81 100 LEU A C 1
ATOM 718 O O . LEU A 1 100 ? -16.740 6.607 18.234 1.00 96.81 100 LEU A O 1
ATOM 722 N N . ALA A 1 101 ? -16.954 5.969 20.369 1.00 97.62 101 ALA A N 1
ATOM 723 C CA . ALA A 1 101 ? -17.897 7.030 20.704 1.00 97.62 101 ALA A CA 1
ATOM 724 C C . ALA A 1 101 ? -17.258 8.424 20.583 1.00 97.62 101 ALA A C 1
ATOM 726 O O . ALA A 1 101 ? -17.914 9.353 20.110 1.00 97.62 101 ALA A O 1
ATOM 727 N N . ALA A 1 102 ? -15.993 8.596 20.976 1.00 97.38 102 ALA A N 1
ATOM 728 C CA . ALA A 1 102 ? -15.281 9.861 20.807 1.00 97.38 102 ALA A CA 1
ATOM 729 C C . ALA A 1 102 ? -15.115 10.217 19.319 1.00 97.38 102 ALA A C 1
ATOM 731 O O . ALA A 1 102 ? -15.442 11.340 18.928 1.00 97.38 102 ALA A O 1
ATOM 732 N N . ILE A 1 103 ? -14.738 9.250 18.473 1.00 95.88 103 ILE A N 1
ATOM 733 C CA . ILE A 1 103 ? -14.633 9.441 17.016 1.00 95.88 103 ILE A CA 1
ATOM 734 C C . ILE A 1 103 ? -15.971 9.916 16.429 1.00 95.88 103 ILE A C 1
ATOM 736 O O . ILE A 1 103 ? -16.026 10.880 15.658 1.00 95.88 103 ILE A O 1
ATOM 740 N N . TYR A 1 104 ? -17.087 9.294 16.813 1.00 96.44 104 TYR A N 1
ATOM 741 C CA . TYR A 1 104 ? -18.402 9.710 16.322 1.00 96.44 104 TYR A CA 1
ATOM 742 C C . TYR A 1 104 ? -18.855 11.075 16.854 1.00 96.44 104 TYR A C 1
ATOM 744 O O . TYR A 1 104 ? -19.536 11.813 16.133 1.00 96.44 104 TYR A O 1
ATOM 752 N N . GLN A 1 105 ? -18.465 11.452 18.075 1.00 97.56 105 GLN A N 1
ATOM 753 C CA . GLN A 1 105 ? -18.709 12.800 18.596 1.00 97.56 105 GLN A CA 1
ATOM 754 C C . GLN A 1 105 ? -17.968 13.861 17.781 1.00 97.56 105 GLN A C 1
ATOM 756 O O . GLN A 1 105 ? -18.565 14.877 17.419 1.00 97.56 105 GLN A O 1
ATOM 761 N N . GLU A 1 106 ? -16.709 13.612 17.414 1.00 96.25 106 GLU A N 1
ATOM 762 C CA . GLU A 1 106 ? -15.941 14.504 16.534 1.00 96.25 106 GLU A CA 1
ATOM 763 C C . GLU A 1 106 ? -16.588 14.653 15.149 1.00 96.25 106 GLU A C 1
ATOM 765 O O . GLU A 1 106 ? -16.531 15.721 14.534 1.00 96.25 106 GLU A O 1
ATOM 770 N N . ARG A 1 107 ? -17.285 13.611 14.684 1.00 94.56 107 ARG A N 1
ATOM 771 C CA . ARG A 1 107 ? -18.072 13.620 13.439 1.00 94.56 107 ARG A CA 1
ATOM 772 C C . ARG A 1 107 ? -19.456 14.266 13.581 1.00 94.56 107 ARG A C 1
ATOM 774 O O . ARG A 1 107 ? -20.187 14.362 12.594 1.00 94.56 107 ARG A O 1
ATOM 781 N N . GLY A 1 108 ? -19.802 14.757 14.771 1.00 95.94 108 GLY A N 1
ATOM 782 C CA . GLY A 1 108 ? -20.987 15.574 15.026 1.00 95.94 108 GLY A CA 1
ATOM 783 C C . GLY A 1 108 ? -22.155 14.854 15.699 1.00 95.94 108 GLY A C 1
ATOM 784 O O . GLY A 1 108 ? -23.233 15.444 15.797 1.00 95.94 108 GLY A O 1
ATOM 785 N N . LEU A 1 109 ? -21.984 13.613 16.170 1.00 97.38 109 LEU A N 1
ATOM 786 C CA . LEU A 1 109 ? -22.996 12.971 17.015 1.00 97.38 109 LEU A CA 1
ATOM 787 C C . LEU A 1 109 ? -22.995 13.602 18.416 1.00 97.38 109 LEU A C 1
ATOM 789 O O . LEU A 1 109 ? -21.962 14.029 18.929 1.00 97.38 109 LEU A O 1
ATOM 793 N N . SER A 1 110 ? -24.161 13.653 19.069 1.00 97.88 110 SER A N 1
ATOM 794 C CA . SER A 1 110 ? -24.192 13.974 20.500 1.00 97.88 110 SER A CA 1
ATOM 795 C C . SER A 1 110 ? -23.570 12.830 21.301 1.00 97.88 110 SER A C 1
ATOM 797 O O . SER A 1 110 ? -23.632 11.678 20.875 1.00 97.88 110 SER A O 1
ATOM 799 N N . ALA A 1 111 ? -23.028 1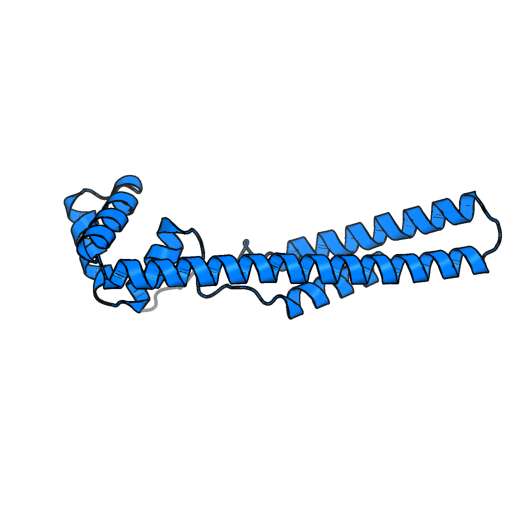3.134 22.483 1.00 96.62 111 ALA A N 1
ATOM 800 C CA . ALA A 1 111 ? -22.392 12.133 23.342 1.00 96.62 111 ALA A CA 1
ATOM 801 C C . ALA A 1 111 ? -23.282 10.902 23.601 1.00 96.62 111 ALA A C 1
ATOM 803 O O . ALA A 1 111 ? -22.826 9.775 23.453 1.00 96.62 111 ALA A O 1
ATOM 804 N N . GLU A 1 112 ? -24.571 11.119 23.883 1.00 97.12 112 GLU A N 1
ATOM 805 C CA . GLU A 1 112 ? -25.554 10.046 24.103 1.00 97.12 112 GLU A CA 1
ATOM 806 C C . GLU A 1 112 ? -25.737 9.139 22.872 1.00 97.12 112 GLU A C 1
ATOM 808 O O . GLU A 1 112 ? -25.723 7.912 22.988 1.00 97.12 112 GLU A O 1
ATOM 813 N N . HIS A 1 113 ? -25.877 9.725 21.676 1.00 97.56 113 HIS A N 1
ATOM 814 C CA . HIS A 1 113 ? -26.041 8.941 20.450 1.00 97.56 113 HIS A CA 1
ATOM 815 C C . HIS A 1 113 ? -24.749 8.219 20.069 1.00 97.56 113 HIS A C 1
ATOM 817 O O . HIS A 1 113 ? -24.809 7.079 19.624 1.00 97.56 113 HIS A O 1
ATOM 823 N N . ALA A 1 114 ? -23.595 8.861 20.248 1.00 97.56 114 ALA A N 1
ATOM 824 C CA . ALA A 1 114 ? -22.307 8.265 19.927 1.00 97.56 114 ALA A CA 1
ATOM 825 C C . ALA A 1 114 ? -22.003 7.046 20.808 1.00 97.56 114 ALA A C 1
ATOM 827 O O . ALA A 1 114 ? -21.580 6.021 20.285 1.00 97.56 114 ALA A O 1
ATOM 828 N N . GLU A 1 115 ? -22.283 7.123 22.114 1.00 97.25 115 GLU A N 1
ATOM 829 C CA . GLU A 1 115 ? -22.133 5.979 23.021 1.00 97.25 115 GLU A CA 1
ATOM 830 C C . GLU A 1 115 ? -23.086 4.835 22.649 1.00 97.25 115 GLU A C 1
ATOM 832 O O . GLU A 1 115 ? -22.679 3.675 22.596 1.00 97.25 115 GLU A O 1
ATOM 837 N N . THR A 1 116 ? -24.346 5.162 22.346 1.00 97.69 116 THR A N 1
ATOM 838 C CA . THR A 1 116 ? -25.346 4.163 21.940 1.00 97.69 116 THR A CA 1
ATOM 839 C C . THR A 1 116 ? -24.911 3.437 20.666 1.00 97.69 116 THR A C 1
ATOM 841 O O . THR A 1 116 ? -24.888 2.209 20.634 1.00 97.69 116 THR A O 1
ATOM 844 N N . VAL A 1 117 ? -24.505 4.191 19.639 1.00 96.50 117 VAL A N 1
ATOM 845 C CA . VAL A 1 117 ? -24.041 3.641 18.359 1.00 96.50 117 VAL A CA 1
ATOM 846 C C . VAL A 1 117 ? -22.782 2.800 18.548 1.00 96.50 117 VAL A C 1
ATOM 848 O O . VAL A 1 117 ? -22.742 1.671 18.067 1.00 96.50 117 VAL A O 1
ATOM 851 N N . ALA A 1 118 ? -21.781 3.297 19.279 1.00 96.69 118 ALA A N 1
ATOM 852 C CA . ALA A 1 118 ? -20.551 2.550 19.532 1.00 96.69 118 ALA A CA 1
ATOM 853 C C . ALA A 1 118 ? -20.836 1.204 20.217 1.00 96.69 118 ALA A C 1
ATOM 855 O O . ALA A 1 118 ? -20.336 0.171 19.781 1.00 96.69 118 ALA A O 1
ATOM 856 N N . ARG A 1 119 ? -21.710 1.185 21.231 1.00 96.81 119 ARG A N 1
ATOM 857 C CA . ARG A 1 119 ? -22.079 -0.043 21.949 1.00 96.81 119 ARG A CA 1
ATOM 858 C C . ARG A 1 119 ? -22.836 -1.043 21.070 1.00 96.81 119 ARG A C 1
ATOM 860 O O . ARG A 1 119 ? -22.598 -2.244 21.172 1.00 96.81 119 ARG A O 1
ATOM 867 N N . GLU A 1 120 ? -23.731 -0.569 20.205 1.00 96.50 120 GLU A N 1
ATOM 868 C CA . GLU A 1 120 ? -24.438 -1.434 19.252 1.00 96.50 120 GLU A CA 1
ATOM 869 C C . GLU A 1 120 ? -23.473 -2.056 18.232 1.00 96.50 120 GLU A C 1
ATOM 871 O O . GLU A 1 120 ? -23.508 -3.268 18.015 1.00 96.50 120 GLU A O 1
ATOM 876 N N . LEU A 1 121 ? -22.569 -1.257 17.662 1.00 95.38 121 LEU A N 1
ATOM 877 C CA . LEU A 1 121 ? -21.580 -1.711 16.678 1.00 95.38 121 LEU A CA 1
ATOM 878 C C . LEU A 1 121 ? -20.555 -2.689 17.271 1.00 95.38 121 LEU A C 1
ATOM 880 O O . LEU A 1 121 ? -20.152 -3.635 16.601 1.00 95.38 121 LEU A O 1
ATOM 884 N N . MET A 1 122 ? -20.210 -2.512 18.545 1.00 95.31 122 MET A N 1
ATOM 885 C CA . MET A 1 122 ? -19.302 -3.379 19.304 1.00 95.31 122 MET A CA 1
ATOM 886 C C . MET A 1 122 ? -19.896 -4.750 19.677 1.00 95.31 122 MET A C 1
ATOM 888 O O . MET A 1 122 ? -19.207 -5.582 20.265 1.00 95.31 122 MET A O 1
ATOM 892 N N . THR A 1 123 ? -21.170 -5.016 19.357 1.00 95.56 123 THR A N 1
ATOM 893 C CA . THR A 1 123 ? -21.829 -6.293 19.697 1.00 95.56 123 THR A CA 1
ATOM 894 C C . THR A 1 123 ? -21.311 -7.469 18.861 1.00 95.56 123 THR A C 1
ATOM 896 O O . THR A 1 123 ? -21.280 -8.600 19.350 1.00 95.56 123 THR A O 1
ATOM 899 N N . ASP A 1 124 ? -20.913 -7.222 17.611 1.00 94.81 124 ASP A N 1
ATOM 900 C CA . ASP A 1 124 ? -20.301 -8.222 16.733 1.00 94.81 124 ASP A CA 1
ATOM 901 C C . ASP A 1 124 ? -18.794 -7.928 16.612 1.00 94.81 124 ASP A C 1
ATOM 903 O O . ASP A 1 124 ? -18.436 -6.887 16.061 1.00 94.81 124 ASP A O 1
ATOM 907 N N . PRO A 1 125 ? -17.904 -8.817 17.097 1.00 91.88 125 PRO A N 1
ATOM 908 C CA . PRO A 1 125 ? -16.457 -8.601 17.059 1.00 91.88 125 PRO A CA 1
ATOM 909 C C . PRO A 1 125 ? -15.873 -8.356 15.662 1.00 91.88 125 PRO A C 1
ATOM 911 O O . PRO A 1 125 ? -14.893 -7.625 15.537 1.00 91.88 125 PRO A O 1
ATOM 914 N N . GLU A 1 126 ? -16.451 -8.946 14.610 1.00 92.12 126 GLU A N 1
ATOM 915 C CA . GLU A 1 126 ? -15.959 -8.742 13.240 1.00 92.12 126 GLU A CA 1
ATOM 916 C C . GLU A 1 126 ? -16.374 -7.367 12.708 1.00 92.12 126 GLU A C 1
ATOM 918 O O . GLU A 1 126 ? -15.578 -6.684 12.063 1.00 92.12 126 GLU A O 1
ATOM 923 N N . VAL A 1 127 ? -17.595 -6.925 13.032 1.00 94.06 127 VAL A N 1
ATOM 924 C CA . VAL A 1 127 ? -18.073 -5.573 12.701 1.00 94.06 127 VAL A CA 1
ATOM 925 C C . VAL A 1 127 ? -17.303 -4.522 13.497 1.00 94.06 127 VAL A C 1
ATOM 927 O O . VAL A 1 127 ? -16.897 -3.513 12.928 1.00 94.06 127 VAL A O 1
ATOM 930 N N . ALA A 1 128 ? -17.058 -4.771 14.785 1.00 94.56 128 ALA A N 1
ATOM 931 C CA . ALA A 1 128 ? -16.258 -3.911 15.648 1.00 94.56 128 ALA A CA 1
ATOM 932 C C . ALA A 1 128 ? -14.861 -3.691 15.058 1.00 94.56 128 ALA A C 1
ATOM 934 O O . ALA A 1 128 ? -14.460 -2.553 14.824 1.00 94.56 128 ALA A O 1
ATOM 935 N N . LEU A 1 129 ? -14.172 -4.780 14.708 1.00 94.75 129 LEU A N 1
ATOM 936 C CA . LEU A 1 129 ? -12.854 -4.722 14.087 1.00 94.75 129 LEU A CA 1
ATOM 937 C C . LEU A 1 129 ? -12.873 -3.991 12.740 1.00 94.75 129 LEU A C 1
ATOM 939 O O . LEU A 1 129 ? -11.985 -3.188 12.469 1.00 94.75 129 LEU A O 1
ATOM 943 N N . GLU A 1 130 ? -13.859 -4.261 11.878 1.00 94.12 130 GLU A N 1
ATOM 944 C CA . GLU A 1 130 ? -13.980 -3.577 10.585 1.00 94.12 130 GLU A CA 1
ATOM 945 C C . GLU A 1 130 ? -14.166 -2.066 10.760 1.00 94.12 130 GLU A C 1
ATOM 947 O O . GLU A 1 130 ? -13.584 -1.275 10.012 1.00 94.12 130 GLU A O 1
ATOM 952 N N . ILE A 1 131 ? -14.969 -1.661 11.743 1.00 94.62 131 ILE A N 1
ATOM 953 C CA . ILE A 1 131 ? -15.272 -0.259 12.010 1.00 94.62 131 ILE A CA 1
ATOM 954 C C . ILE A 1 131 ? -14.078 0.439 12.644 1.00 94.62 131 ILE A C 1
ATOM 956 O O . ILE A 1 131 ? -13.685 1.474 12.120 1.00 94.62 131 ILE A O 1
ATOM 960 N N . HIS A 1 132 ? -13.447 -0.131 13.669 1.00 94.50 132 HIS A N 1
ATOM 961 C CA . HIS A 1 132 ? -12.219 0.424 14.247 1.00 94.50 132 HIS A CA 1
ATOM 962 C C . HIS A 1 132 ? -11.116 0.545 13.188 1.00 94.50 132 HIS A C 1
ATOM 964 O O . HIS A 1 132 ? -10.540 1.616 12.997 1.00 94.50 132 HIS A O 1
ATOM 970 N N . ALA A 1 133 ? -10.916 -0.484 12.360 1.00 93.44 133 ALA A N 1
ATOM 971 C CA . ALA A 1 133 ? -9.941 -0.419 11.275 1.00 93.44 133 ALA A CA 1
ATOM 972 C C . ALA A 1 133 ? -10.209 0.724 10.279 1.00 93.44 133 ALA A C 1
ATOM 974 O O . ALA A 1 133 ? -9.278 1.377 9.805 1.00 93.44 133 ALA A O 1
ATOM 975 N N . ARG A 1 134 ? -11.475 1.003 9.963 1.00 92.88 134 ARG A N 1
ATOM 976 C CA . ARG A 1 134 ? -11.828 2.092 9.042 1.00 92.88 134 ARG A CA 1
ATOM 977 C C . ARG A 1 134 ? -11.810 3.464 9.695 1.00 92.88 134 ARG A C 1
ATOM 979 O O . ARG A 1 134 ? -11.401 4.432 9.059 1.00 92.88 134 ARG A O 1
ATOM 986 N N . GLU A 1 135 ? -12.315 3.556 10.913 1.00 92.12 135 GLU A N 1
ATOM 987 C CA . GLU A 1 135 ? -12.590 4.814 11.595 1.00 92.12 135 GLU A CA 1
ATOM 988 C C . GLU A 1 135 ? -11.360 5.349 12.328 1.00 92.12 135 GLU A C 1
ATOM 990 O O . GLU A 1 135 ? -11.150 6.562 12.316 1.00 92.12 135 GLU A O 1
ATOM 995 N N . GLU A 1 136 ? -10.537 4.461 12.888 1.00 89.81 136 GLU A N 1
ATOM 996 C CA . GLU A 1 136 ? -9.317 4.789 13.626 1.00 89.81 136 GLU A CA 1
ATOM 997 C C . GLU A 1 136 ? -8.066 4.623 12.755 1.00 89.81 136 GLU A C 1
ATOM 999 O O . GLU A 1 136 ? -7.316 5.578 12.546 1.00 89.81 136 GLU A O 1
ATOM 1004 N N . LEU A 1 137 ? -7.860 3.431 12.180 1.00 88.38 137 LEU A N 1
ATOM 1005 C CA . LEU A 1 137 ? -6.653 3.138 11.393 1.00 88.38 137 LEU A CA 1
ATOM 1006 C C . LEU A 1 137 ? -6.723 3.723 9.970 1.00 88.38 137 LEU A C 1
ATOM 1008 O O . LEU A 1 137 ? -5.703 3.828 9.284 1.00 88.38 137 LEU A O 1
ATOM 1012 N N . GLY A 1 138 ? -7.917 4.106 9.504 1.00 88.25 138 GLY A N 1
ATOM 1013 C CA . GLY A 1 138 ? -8.135 4.646 8.161 1.00 88.25 138 GLY A CA 1
ATOM 1014 C C . GLY A 1 138 ? -7.904 3.627 7.041 1.00 88.25 138 GLY A C 1
ATOM 1015 O O . GLY A 1 138 ? -7.671 4.017 5.893 1.00 88.25 138 GLY A O 1
ATOM 1016 N N . VAL A 1 139 ? -7.939 2.329 7.356 1.00 86.25 139 VAL A N 1
ATOM 1017 C CA . VAL A 1 139 ? -7.678 1.240 6.408 1.00 86.25 139 VAL A CA 1
ATOM 1018 C C . VAL A 1 139 ? -8.929 0.403 6.197 1.00 86.25 139 VAL A C 1
ATOM 1020 O O . VAL A 1 139 ? -9.720 0.177 7.106 1.00 86.25 139 VAL A O 1
ATOM 1023 N N . ASP A 1 140 ? -9.120 -0.077 4.972 1.00 83.75 140 ASP A N 1
ATOM 1024 C CA . ASP A 1 140 ? -10.173 -1.042 4.676 1.00 83.75 140 ASP A CA 1
ATOM 1025 C C . ASP A 1 140 ? -9.587 -2.460 4.780 1.00 83.75 140 ASP A C 1
ATOM 1027 O O . ASP A 1 140 ? -8.775 -2.834 3.924 1.00 83.75 140 ASP A O 1
ATOM 1031 N N . PRO A 1 141 ? -9.990 -3.272 5.778 1.00 74.94 141 PRO A N 1
ATOM 1032 C CA . PRO A 1 141 ? -9.470 -4.630 5.963 1.00 74.94 141 PRO A CA 1
ATOM 1033 C C . PRO A 1 141 ? -9.719 -5.539 4.757 1.00 74.94 141 PRO A C 1
ATOM 1035 O O . PRO A 1 141 ? -9.032 -6.540 4.576 1.00 74.94 141 PRO A O 1
ATOM 1038 N N . SER A 1 142 ? -10.706 -5.201 3.923 1.00 71.88 142 SER A N 1
ATOM 1039 C CA . SER A 1 142 ? -11.053 -5.963 2.723 1.00 71.88 142 SER A CA 1
ATOM 1040 C C . SER A 1 142 ? -10.205 -5.605 1.494 1.00 71.88 142 SER A C 1
ATOM 1042 O O . SER A 1 142 ? 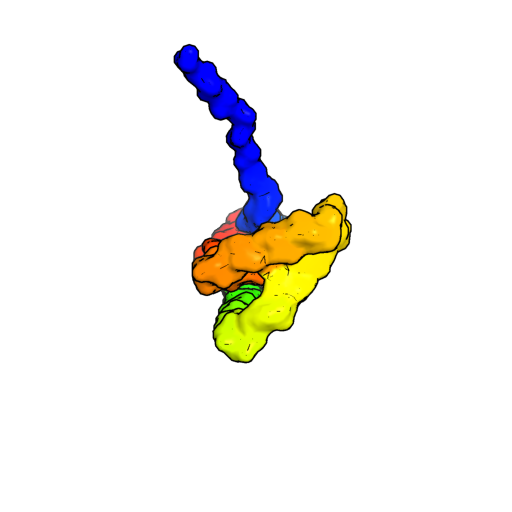-10.277 -6.297 0.478 1.00 71.88 142 SER A O 1
ATOM 1044 N N . GLN A 1 143 ? -9.387 -4.548 1.575 1.00 70.88 143 GLN A N 1
ATOM 1045 C CA . GLN A 1 143 ? -8.584 -4.024 0.463 1.00 70.88 143 GLN A CA 1
ATOM 1046 C C . GLN A 1 143 ? -7.077 -4.059 0.737 1.00 70.88 143 GLN A C 1
ATOM 1048 O O . GLN A 1 143 ? -6.322 -3.231 0.222 1.00 70.88 143 GLN A O 1
ATOM 1053 N N . VAL A 1 144 ? -6.611 -5.044 1.504 1.00 68.50 144 VAL A N 1
ATOM 1054 C CA . VAL A 1 144 ? -5.182 -5.368 1.565 1.00 68.50 144 VAL A CA 1
ATOM 1055 C C . VAL A 1 144 ? -4.794 -5.853 0.162 1.00 68.50 144 VAL A C 1
ATOM 1057 O O . VAL A 1 144 ? -5.194 -6.938 -0.243 1.00 68.50 144 VAL A O 1
ATOM 1060 N N . GLY A 1 145 ? -4.177 -4.980 -0.642 1.00 76.62 145 GLY A N 1
ATOM 1061 C CA . GLY A 1 145 ? -4.052 -5.146 -2.097 1.00 76.62 145 GLY A CA 1
ATOM 1062 C C . GLY A 1 145 ? -3.346 -6.431 -2.550 1.00 76.62 145 GLY A C 1
ATOM 1063 O O . GLY A 1 145 ? -2.864 -7.211 -1.741 1.00 76.62 145 GLY A O 1
ATOM 1064 N N . ASP A 1 146 ? -3.248 -6.641 -3.866 1.00 86.19 146 ASP A N 1
ATOM 1065 C CA . ASP A 1 146 ? -2.530 -7.774 -4.472 1.00 86.19 146 ASP A CA 1
ATOM 1066 C C . ASP A 1 146 ? -1.111 -7.344 -4.901 1.00 86.19 146 ASP A C 1
ATOM 1068 O O . ASP A 1 146 ? -0.962 -6.733 -5.967 1.00 86.19 146 ASP A O 1
ATOM 1072 N N . PRO A 1 147 ? -0.048 -7.644 -4.117 1.00 88.88 147 PRO A N 1
ATOM 1073 C CA . PRO A 1 147 ? 1.305 -7.197 -4.441 1.00 88.88 147 PRO A CA 1
ATOM 1074 C C . PRO A 1 147 ? 1.833 -7.811 -5.739 1.00 88.88 147 PRO A C 1
ATOM 1076 O O . PRO A 1 147 ? 2.613 -7.177 -6.447 1.00 88.88 147 PRO A O 1
ATOM 1079 N N . ILE A 1 148 ? 1.420 -9.041 -6.068 1.00 90.62 148 ILE A N 1
ATOM 1080 C CA . ILE A 1 148 ? 1.872 -9.736 -7.279 1.00 90.62 148 ILE A CA 1
ATOM 1081 C C . ILE A 1 148 ? 1.185 -9.122 -8.495 1.00 90.62 148 ILE A C 1
ATOM 1083 O O . ILE A 1 148 ? 1.857 -8.761 -9.463 1.00 90.62 148 ILE A O 1
ATOM 1087 N N . GLY A 1 149 ? -0.139 -8.966 -8.441 1.00 90.06 149 GLY A N 1
ATOM 1088 C CA . GLY A 1 149 ? -0.910 -8.330 -9.507 1.00 90.06 149 GLY A CA 1
ATOM 1089 C C . GLY A 1 149 ? -0.440 -6.904 -9.790 1.00 90.06 149 GLY A C 1
ATOM 1090 O O . GLY A 1 149 ? -0.270 -6.528 -10.953 1.00 90.06 149 GLY A O 1
ATOM 1091 N N . ALA A 1 150 ? -0.145 -6.130 -8.746 1.00 88.19 150 ALA A N 1
ATOM 1092 C CA . ALA A 1 150 ? 0.398 -4.784 -8.885 1.00 88.19 150 ALA A CA 1
ATOM 1093 C C . ALA A 1 150 ? 1.801 -4.777 -9.507 1.00 88.19 150 ALA A C 1
ATOM 1095 O O . ALA A 1 150 ? 2.029 -4.052 -10.473 1.00 88.19 150 ALA A O 1
ATOM 1096 N N . ALA A 1 151 ? 2.714 -5.636 -9.044 1.00 91.44 151 ALA A N 1
ATOM 1097 C CA . ALA A 1 151 ? 4.059 -5.745 -9.606 1.00 91.44 151 ALA A CA 1
ATOM 1098 C C . ALA A 1 151 ? 4.048 -6.123 -11.095 1.00 91.44 151 ALA A C 1
ATOM 1100 O O . ALA A 1 151 ? 4.764 -5.520 -11.895 1.00 91.44 151 ALA A O 1
ATOM 1101 N N . LEU A 1 152 ? 3.203 -7.084 -11.483 1.00 92.31 152 LEU A N 1
ATOM 1102 C CA . LEU A 1 152 ? 3.033 -7.493 -12.879 1.00 92.31 152 LEU A CA 1
ATOM 1103 C C . LEU A 1 152 ? 2.423 -6.381 -13.738 1.00 92.31 152 LEU A C 1
ATOM 1105 O O . LEU A 1 152 ? 2.845 -6.180 -14.877 1.00 92.31 152 LEU A O 1
ATOM 1109 N N . THR A 1 153 ? 1.454 -5.645 -13.194 1.00 91.31 153 THR A N 1
ATOM 1110 C CA . THR A 1 153 ? 0.835 -4.513 -13.893 1.00 91.31 153 THR A CA 1
ATOM 1111 C C . THR A 1 153 ? 1.841 -3.384 -14.104 1.00 91.31 153 THR A C 1
ATOM 1113 O O . THR A 1 153 ? 1.954 -2.877 -15.219 1.00 91.31 153 THR A O 1
ATOM 1116 N N . SER A 1 154 ? 2.625 -3.040 -13.078 1.00 90.88 154 SER A N 1
ATOM 1117 C CA . SER A 1 154 ? 3.691 -2.036 -13.165 1.00 90.88 154 SER A CA 1
ATOM 1118 C C . SER A 1 154 ? 4.789 -2.452 -14.143 1.00 90.88 154 SER A C 1
ATOM 1120 O O . SER A 1 154 ? 5.198 -1.645 -14.975 1.00 90.88 154 SER A O 1
ATOM 1122 N N . PHE A 1 155 ? 5.200 -3.726 -14.127 1.00 94.19 155 PHE A N 1
ATOM 1123 C CA . PHE A 1 155 ? 6.131 -4.277 -15.115 1.00 94.19 155 PHE A CA 1
ATOM 1124 C C . PHE A 1 155 ? 5.611 -4.081 -16.543 1.00 94.19 155 PHE A C 1
ATOM 1126 O O . PHE A 1 155 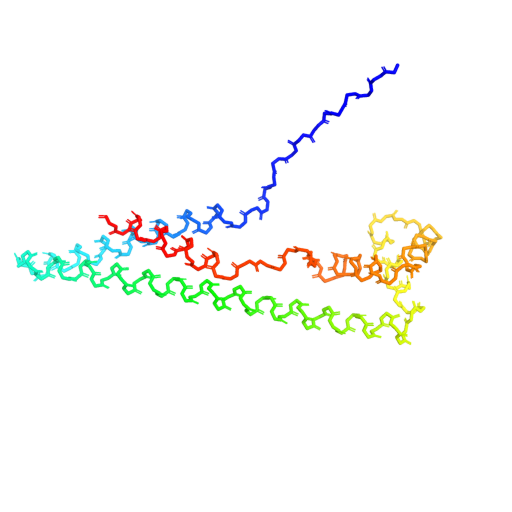? 6.312 -3.540 -17.397 1.00 94.19 155 PHE A O 1
ATOM 1133 N N . ALA A 1 156 ? 4.371 -4.503 -16.808 1.00 94.31 156 ALA A N 1
ATOM 1134 C CA . ALA A 1 156 ? 3.773 -4.412 -18.135 1.00 94.31 156 ALA A CA 1
ATOM 1135 C C . ALA A 1 156 ? 3.618 -2.955 -18.593 1.00 94.31 156 ALA A C 1
ATOM 1137 O O . ALA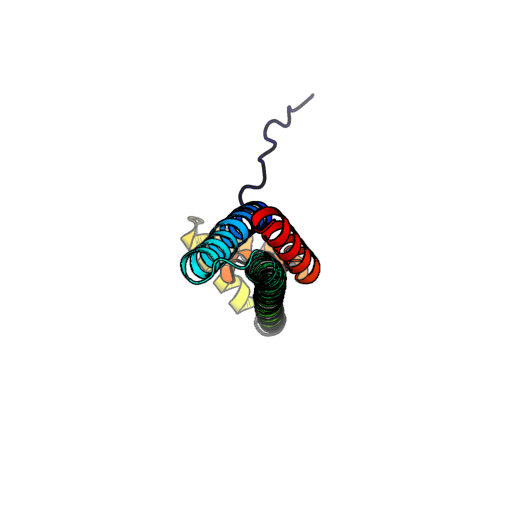 A 1 156 ? 3.947 -2.638 -19.734 1.00 94.31 156 ALA A O 1
ATOM 1138 N N . ALA A 1 157 ? 3.171 -2.065 -17.703 1.00 94.00 157 ALA A N 1
ATOM 1139 C CA . ALA A 1 157 ? 3.056 -0.636 -17.976 1.00 94.00 157 ALA A CA 1
ATOM 1140 C C . ALA A 1 157 ? 4.414 -0.019 -18.346 1.00 94.00 157 ALA A C 1
ATOM 1142 O O . ALA A 1 157 ? 4.508 0.680 -19.355 1.00 94.00 157 ALA A O 1
ATOM 1143 N N . PHE A 1 158 ? 5.471 -0.338 -17.593 1.00 95.75 158 PHE A N 1
ATOM 1144 C CA . PHE A 1 158 ? 6.825 0.122 -17.893 1.00 95.75 158 PHE A CA 1
ATOM 1145 C C . PHE A 1 158 ? 7.312 -0.387 -19.248 1.00 95.75 158 PHE A C 1
ATOM 1147 O O . PHE A 1 158 ? 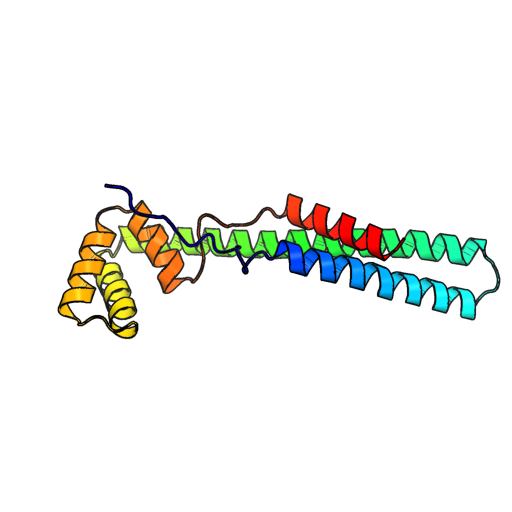7.793 0.398 -20.059 1.00 95.75 158 PHE A O 1
ATOM 1154 N N . VAL A 1 159 ? 7.161 -1.687 -19.524 1.00 95.81 159 VAL A N 1
ATOM 1155 C CA . VAL A 1 159 ? 7.572 -2.285 -20.805 1.00 95.81 159 VAL A CA 1
ATOM 1156 C C . VAL A 1 159 ? 6.849 -1.628 -21.980 1.00 95.81 159 VAL A C 1
ATOM 1158 O O . VAL A 1 159 ? 7.492 -1.326 -22.979 1.00 95.81 159 VAL A O 1
ATOM 1161 N N . ILE A 1 160 ? 5.543 -1.373 -21.859 1.00 94.94 160 ILE A N 1
ATOM 1162 C CA . ILE A 1 160 ? 4.754 -0.686 -22.893 1.00 94.94 160 ILE A CA 1
ATOM 1163 C C . ILE A 1 160 ? 5.251 0.746 -23.111 1.00 94.94 160 ILE A C 1
ATOM 1165 O O . ILE A 1 160 ? 5.283 1.202 -24.247 1.00 94.94 160 ILE A O 1
ATOM 1169 N N . GLY A 1 161 ? 5.617 1.458 -22.044 1.00 92.25 161 GLY A N 1
ATOM 1170 C CA . GLY A 1 161 ? 6.168 2.807 -22.154 1.00 92.25 161 GLY A CA 1
ATOM 1171 C C . GLY A 1 161 ? 7.569 2.840 -22.762 1.00 92.25 161 GLY A C 1
ATOM 1172 O O . GLY A 1 161 ? 7.878 3.727 -23.548 1.00 92.25 161 GLY A O 1
ATOM 1173 N N . ALA A 1 162 ? 8.415 1.883 -22.387 1.00 92.56 162 ALA A N 1
ATOM 1174 C CA . ALA A 1 162 ? 9.826 1.837 -22.756 1.00 92.56 162 ALA A CA 1
ATOM 1175 C C . ALA A 1 162 ? 10.100 1.281 -24.163 1.00 92.56 162 ALA A C 1
ATOM 1177 O O . ALA A 1 162 ? 11.220 1.453 -24.655 1.00 92.56 162 ALA A O 1
ATOM 1178 N N . PHE A 1 163 ? 9.140 0.575 -24.765 1.00 86.00 163 PHE A N 1
ATOM 1179 C CA . PHE A 1 163 ? 9.253 -0.017 -26.100 1.00 86.00 163 PHE A CA 1
ATOM 1180 C C . PHE A 1 163 ? 8.962 1.002 -27.207 1.00 86.00 163 PHE A C 1
ATOM 1182 O O . PHE A 1 163 ? 9.780 1.072 -28.154 1.00 86.00 163 PHE A O 1
#

Radius of gyration: 24.36 Å; chains: 1; bounding box: 72×25×61 Å

pLDDT: mean 88.88, std 12.14, range [41.81, 97.88]

Secondary structure (DSSP, 8-state):
-----------TT-HHHHHHHHHHHHHHHHHHHHHHHHHHH---HHHHHHHHHHHHHHHHHHHHHHHHHHHHHHHHHHHHHHHHHHHHHHH-HHHHHHHHHHHHHHTT--HHHHHHHHHHHTTSHHHHHHHHHHHTS---GGG---HHHHHHHHHHHHHHHH-

Sequence (163 aa):
MSSSMVHRHRNVQGGIERAAVFGVSDGLVSNVALILGIAGASADPSMVRVAGVSGLLAGAISMAAGEYVSLKAQAELVERELAIERVSLAENPEFEIAELAAIYQERGLSAEHAETVARELMTDPEVALEIHAREELGVDPSQVGDPIGAALTSFAAFVIGAF